Protein AF-A0A7I7RUS3-F1 (afdb_monomer_lite)

Radius of gyration: 16.84 Å; chains: 1; bounding box: 44×31×39 Å

Structure (mmCIF, N/CA/C/O backbone):
data_AF-A0A7I7RUS3-F1
#
_entry.id   AF-A0A7I7RUS3-F1
#
loop_
_atom_site.group_PDB
_atom_site.id
_atom_site.type_symbol
_atom_site.label_atom_id
_atom_site.label_alt_id
_atom_site.label_comp_id
_atom_site.label_asym_id
_atom_site.label_entity_id
_atom_site.label_seq_id
_atom_site.pdbx_PDB_ins_code
_atom_site.Cartn_x
_atom_site.Cartn_y
_atom_site.Cartn_z
_atom_site.occupancy
_atom_site.B_iso_or_equiv
_atom_site.auth_seq_id
_atom_site.auth_comp_id
_atom_site.auth_asym_id
_atom_site.auth_atom_id
_atom_site.pdbx_PDB_model_num
ATOM 1 N N . MET A 1 1 ? -4.519 19.516 -4.889 1.00 37.22 1 MET A N 1
ATOM 2 C CA . MET A 1 1 ? -3.553 19.343 -5.999 1.00 37.22 1 MET A CA 1
ATOM 3 C C . MET A 1 1 ? -2.201 19.867 -5.523 1.00 37.22 1 MET A C 1
ATOM 5 O O . MET A 1 1 ? -1.950 21.062 -5.598 1.00 37.22 1 MET A O 1
ATOM 9 N N . SER A 1 2 ? -1.383 19.010 -4.910 1.00 39.06 2 SER A N 1
ATOM 10 C CA . SER A 1 2 ? -0.150 19.427 -4.224 1.00 39.06 2 SER A CA 1
ATOM 11 C C . SER A 1 2 ? 1.055 19.307 -5.158 1.00 39.06 2 SER A C 1
ATOM 13 O O . SER A 1 2 ? 1.335 18.246 -5.709 1.00 39.06 2 SER A O 1
ATOM 15 N N . ALA A 1 3 ? 1.752 20.424 -5.361 1.00 41.00 3 ALA A N 1
ATOM 16 C CA . ALA A 1 3 ? 2.746 20.668 -6.407 1.00 41.00 3 ALA A CA 1
ATOM 17 C C . ALA A 1 3 ? 4.141 20.034 -6.178 1.00 41.00 3 ALA A C 1
ATOM 19 O O . ALA A 1 3 ? 5.138 20.565 -6.658 1.00 41.00 3 ALA A O 1
ATOM 20 N N . TRP A 1 4 ? 4.237 18.896 -5.484 1.00 49.00 4 TRP A N 1
ATOM 21 C CA . TRP A 1 4 ? 5.528 18.320 -5.065 1.00 49.00 4 TRP A CA 1
ATOM 22 C C . TRP A 1 4 ? 6.010 17.096 -5.863 1.00 49.00 4 TRP A C 1
ATOM 24 O O . TRP A 1 4 ? 7.143 16.665 -5.687 1.00 49.00 4 TRP A O 1
ATOM 34 N N . VAL A 1 5 ? 5.219 16.574 -6.807 1.00 49.84 5 VAL A N 1
ATOM 35 C CA . VAL A 1 5 ? 5.556 15.329 -7.538 1.00 49.84 5 VAL A CA 1
ATOM 36 C C . VAL A 1 5 ? 6.419 15.565 -8.800 1.00 49.84 5 VAL A C 1
ATOM 38 O O . VAL A 1 5 ? 6.873 14.624 -9.441 1.00 49.84 5 VAL A O 1
ATOM 41 N N . ARG A 1 6 ? 6.722 16.818 -9.177 1.00 49.22 6 ARG A N 1
ATOM 42 C CA . ARG A 1 6 ? 7.448 17.150 -10.429 1.00 49.22 6 ARG A CA 1
ATOM 43 C C . ARG A 1 6 ? 8.927 17.507 -10.257 1.00 49.22 6 ARG A C 1
ATOM 45 O O . ARG A 1 6 ? 9.421 18.404 -10.937 1.00 49.22 6 ARG A O 1
ATOM 52 N N . ARG A 1 7 ? 9.671 16.830 -9.381 1.00 46.12 7 ARG A N 1
ATOM 53 C CA . ARG A 1 7 ? 11.111 17.110 -9.263 1.00 46.12 7 ARG A CA 1
ATOM 54 C C . ARG A 1 7 ? 11.980 15.877 -9.090 1.00 46.12 7 ARG A C 1
ATOM 56 O O . ARG A 1 7 ? 12.743 15.830 -8.148 1.00 46.12 7 ARG A O 1
ATOM 63 N N . PHE A 1 8 ? 11.925 14.947 -10.044 1.00 42.69 8 PHE A N 1
ATOM 64 C CA . PHE A 1 8 ? 13.056 14.054 -10.343 1.00 42.69 8 PHE A CA 1
ATOM 65 C C . PHE A 1 8 ? 13.067 13.662 -11.829 1.00 42.69 8 PHE A C 1
ATOM 67 O O . PHE A 1 8 ? 12.879 12.509 -12.194 1.00 42.69 8 PHE A O 1
ATOM 74 N N . ALA A 1 9 ? 13.292 14.644 -12.703 1.00 47.53 9 ALA A N 1
ATOM 75 C CA . ALA A 1 9 ? 13.683 14.407 -14.091 1.00 47.53 9 ALA A CA 1
ATOM 76 C C . ALA A 1 9 ? 14.930 15.252 -14.397 1.00 47.53 9 ALA A C 1
ATOM 78 O O . ALA A 1 9 ? 14.796 16.429 -14.713 1.00 47.53 9 ALA A O 1
ATOM 79 N N . CYS A 1 10 ? 16.120 14.663 -14.187 1.00 37.56 10 CYS A N 1
ATOM 80 C CA . CYS A 1 10 ? 17.404 14.889 -14.885 1.00 37.56 10 CYS A CA 1
ATOM 81 C C . CYS A 1 10 ? 18.598 14.491 -13.984 1.00 37.56 10 CYS A C 1
ATOM 83 O O . CYS A 1 10 ? 18.940 15.223 -13.059 1.00 37.56 10 CYS A O 1
ATOM 85 N N . ALA A 1 11 ? 19.210 13.327 -14.246 1.00 43.31 11 ALA A N 1
ATOM 86 C CA . ALA A 1 11 ? 20.654 13.052 -14.120 1.00 43.31 11 ALA A CA 1
ATOM 87 C C . ALA A 1 11 ? 20.932 11.581 -14.519 1.00 43.31 11 ALA A C 1
ATOM 89 O O . ALA A 1 11 ? 20.397 10.684 -13.880 1.00 43.31 11 ALA A O 1
ATOM 90 N N . PRO A 1 12 ? 21.795 11.260 -15.498 1.00 50.47 12 PRO A N 1
ATOM 91 C CA . PRO A 1 12 ? 22.041 9.868 -15.910 1.00 50.47 12 PRO A CA 1
ATOM 92 C C . PRO A 1 12 ? 22.814 9.019 -14.876 1.00 50.47 12 PRO A C 1
ATOM 94 O O . PRO A 1 12 ? 23.074 7.844 -15.111 1.00 50.47 12 PRO A O 1
ATOM 97 N N . LEU A 1 13 ? 23.200 9.599 -13.734 1.00 44.59 13 LEU A N 1
ATOM 98 C CA . LEU A 1 13 ? 24.092 8.977 -12.750 1.00 44.59 13 LEU A CA 1
ATOM 99 C C . LEU A 1 13 ? 23.364 8.128 -11.691 1.00 44.59 13 LEU A C 1
ATOM 101 O O . LEU A 1 13 ? 23.983 7.256 -11.090 1.00 44.59 13 LEU A O 1
ATOM 105 N N . HIS A 1 14 ? 22.060 8.333 -11.464 1.00 52.56 14 HIS A N 1
ATOM 106 C CA . HIS A 1 14 ? 21.310 7.585 -10.440 1.00 52.56 14 HIS A CA 1
ATOM 107 C C . HIS A 1 14 ? 20.724 6.259 -10.942 1.00 52.56 14 HIS A C 1
ATOM 109 O O . HIS A 1 14 ? 20.494 5.356 -10.140 1.00 52.56 14 HIS A O 1
ATOM 115 N N . ALA A 1 15 ? 20.526 6.105 -12.255 1.00 51.19 15 ALA A N 1
ATOM 116 C CA . ALA A 1 15 ? 19.972 4.882 -12.840 1.00 51.19 15 ALA A CA 1
ATOM 117 C C . ALA A 1 15 ? 20.874 3.647 -12.622 1.00 51.19 15 ALA A C 1
ATOM 119 O O . ALA A 1 15 ? 20.375 2.530 -12.566 1.00 51.19 15 ALA A O 1
ATOM 120 N N . TRP A 1 16 ? 22.184 3.850 -12.431 1.00 54.38 16 TRP A N 1
ATOM 121 C CA . TRP A 1 16 ? 23.151 2.788 -12.120 1.00 54.38 16 TRP A CA 1
ATOM 122 C C . TRP A 1 16 ? 23.235 2.422 -10.625 1.00 54.38 16 TRP A C 1
ATOM 124 O O . TRP A 1 16 ? 23.846 1.412 -10.287 1.00 54.38 16 TRP A O 1
ATOM 134 N N . LEU A 1 17 ? 22.639 3.217 -9.726 1.00 67.62 17 LEU A N 1
ATOM 135 C CA . LEU A 1 17 ? 22.756 3.056 -8.26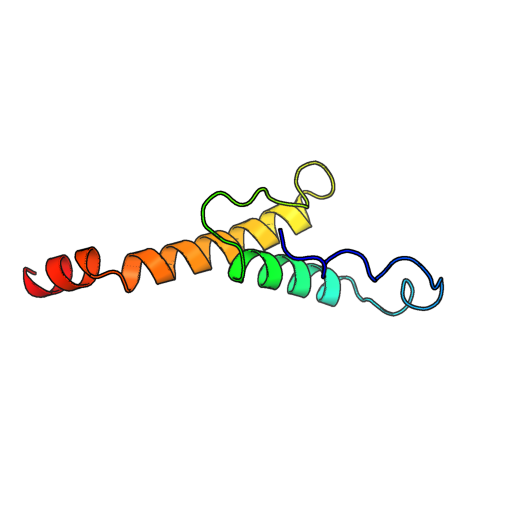5 1.00 67.62 17 LEU A CA 1
ATOM 136 C C . LEU A 1 17 ? 21.504 2.468 -7.599 1.00 67.62 17 LEU A C 1
ATOM 138 O O . LEU A 1 17 ? 21.579 1.985 -6.467 1.00 67.62 17 LEU A O 1
ATOM 142 N N . VAL A 1 18 ? 20.349 2.498 -8.267 1.00 74.38 18 VAL A N 1
ATOM 143 C CA . VAL A 1 18 ? 19.110 1.952 -7.703 1.00 74.38 18 VAL A CA 1
ATOM 144 C C . VAL A 1 18 ? 19.026 0.461 -8.014 1.00 74.38 18 VAL A C 1
ATOM 146 O O . VAL A 1 18 ? 18.656 0.035 -9.102 1.00 74.38 18 VAL A O 1
ATOM 149 N N . SER A 1 19 ? 19.369 -0.358 -7.024 1.00 90.75 19 SER A N 1
ATOM 150 C CA . SER A 1 19 ? 19.203 -1.809 -7.104 1.00 90.75 19 SER A CA 1
ATOM 151 C C . SER A 1 19 ? 17.733 -2.199 -7.293 1.00 90.75 19 SER A C 1
ATOM 153 O O . SER A 1 19 ? 16.840 -1.588 -6.708 1.00 90.75 19 SER A O 1
ATOM 155 N N . ARG A 1 20 ? 17.465 -3.324 -7.970 1.00 90.81 20 ARG A N 1
ATOM 156 C CA . ARG A 1 20 ? 16.103 -3.895 -8.117 1.00 90.81 20 ARG A CA 1
ATOM 157 C C . ARG A 1 20 ? 15.368 -4.066 -6.786 1.00 90.81 20 ARG A C 1
ATOM 159 O O . ARG A 1 20 ? 14.166 -3.850 -6.690 1.00 90.81 20 ARG A O 1
ATOM 166 N N . ARG A 1 21 ? 16.104 -4.402 -5.723 1.00 94.81 21 ARG A N 1
ATOM 167 C CA . ARG A 1 21 ? 15.562 -4.475 -4.359 1.00 94.81 21 ARG A CA 1
ATOM 168 C C . ARG A 1 21 ? 15.026 -3.124 -3.873 1.00 94.81 21 ARG A C 1
ATOM 170 O O . ARG A 1 21 ? 13.999 -3.102 -3.197 1.00 94.81 21 ARG A O 1
ATOM 177 N N . ALA A 1 22 ? 15.703 -2.024 -4.199 1.00 95.44 22 ALA A N 1
ATOM 178 C CA . ALA A 1 22 ? 15.266 -0.681 -3.839 1.00 95.44 22 ALA A CA 1
ATOM 179 C C . ALA A 1 22 ? 13.982 -0.306 -4.595 1.00 95.44 22 ALA A C 1
ATOM 181 O O . ALA A 1 22 ? 13.038 0.141 -3.954 1.00 95.44 22 ALA A O 1
ATOM 182 N N . GLU A 1 23 ? 13.887 -0.603 -5.898 1.00 94.81 23 GLU A N 1
ATOM 183 C CA . GLU A 1 23 ? 12.649 -0.414 -6.681 1.00 94.81 23 GLU A CA 1
ATOM 184 C C . GLU A 1 23 ? 11.465 -1.185 -6.079 1.00 94.81 23 GLU A C 1
ATOM 186 O O . GLU A 1 23 ? 10.369 -0.650 -5.927 1.00 94.81 23 GLU A O 1
ATOM 191 N N . TYR A 1 24 ? 11.686 -2.443 -5.689 1.00 96.94 24 TYR A N 1
ATOM 192 C CA . TYR A 1 24 ? 10.642 -3.294 -5.111 1.00 96.94 24 TYR A CA 1
ATOM 193 C C . TYR A 1 24 ? 10.197 -2.806 -3.733 1.00 96.94 24 TYR A C 1
ATOM 195 O O . TYR A 1 24 ? 9.004 -2.786 -3.429 1.00 96.94 24 TYR A O 1
ATOM 203 N N . THR A 1 25 ? 11.161 -2.391 -2.909 1.00 97.75 25 THR A N 1
ATOM 204 C CA . THR A 1 25 ? 10.887 -1.802 -1.593 1.00 97.75 25 THR A CA 1
ATOM 205 C C . THR A 1 25 ? 10.093 -0.513 -1.745 1.00 97.75 25 THR A C 1
ATOM 207 O O . THR A 1 25 ? 9.131 -0.301 -1.012 1.00 97.75 25 THR A O 1
ATOM 210 N N . TYR A 1 26 ? 10.459 0.313 -2.726 1.00 97.69 26 TYR A N 1
ATOM 211 C CA . TYR A 1 26 ? 9.775 1.562 -3.012 1.00 97.69 26 TYR A CA 1
ATOM 212 C C . TYR A 1 26 ? 8.330 1.331 -3.460 1.00 97.69 26 TYR A C 1
ATOM 214 O O . TYR A 1 26 ? 7.427 1.916 -2.876 1.00 97.69 26 TYR A O 1
ATOM 222 N N . ALA A 1 27 ? 8.086 0.418 -4.407 1.00 98.06 27 ALA A N 1
ATOM 223 C CA . ALA A 1 27 ? 6.729 0.108 -4.859 1.00 98.06 27 ALA A CA 1
ATOM 224 C C . ALA A 1 27 ? 5.832 -0.391 -3.714 1.00 98.06 27 ALA A C 1
ATOM 226 O O . ALA A 1 27 ? 4.694 0.056 -3.581 1.00 98.06 27 ALA A O 1
ATOM 227 N N . LEU A 1 28 ? 6.355 -1.271 -2.851 1.00 98.31 28 LEU A N 1
ATOM 228 C CA . LEU A 1 28 ? 5.642 -1.739 -1.659 1.00 98.31 28 LEU A CA 1
ATOM 229 C C . LEU A 1 28 ? 5.325 -0.590 -0.691 1.00 98.31 28 LEU A C 1
ATOM 231 O O . LEU A 1 28 ? 4.219 -0.516 -0.155 1.00 98.31 28 LEU A O 1
ATOM 235 N N . TYR A 1 29 ? 6.300 0.288 -0.455 1.00 98.38 29 TYR A N 1
ATOM 236 C CA . TYR A 1 29 ? 6.151 1.437 0.432 1.00 98.38 29 TYR A CA 1
ATOM 237 C C . TYR A 1 29 ? 5.131 2.445 -0.105 1.00 98.38 29 TYR A C 1
ATOM 239 O O . TYR A 1 29 ? 4.233 2.835 0.639 1.00 98.38 29 TYR A O 1
ATOM 247 N N . GLU A 1 30 ? 5.196 2.798 -1.390 1.00 98.06 30 GLU A N 1
ATOM 248 C CA . GLU A 1 30 ? 4.219 3.696 -2.015 1.00 98.06 30 GLU A CA 1
ATOM 249 C C . GLU A 1 30 ? 2.792 3.175 -1.885 1.00 98.06 30 GLU A C 1
ATOM 251 O O . GLU A 1 30 ? 1.902 3.933 -1.510 1.00 98.06 30 GLU A O 1
ATOM 256 N N . GLY A 1 31 ? 2.574 1.876 -2.106 1.00 98.31 31 GLY A N 1
ATOM 257 C CA . GLY A 1 31 ? 1.257 1.278 -1.902 1.00 98.31 31 GLY A CA 1
ATOM 258 C C . GLY A 1 31 ? 0.749 1.450 -0.470 1.00 98.31 31 GLY A C 1
ATOM 259 O O . GLY A 1 31 ? -0.424 1.730 -0.256 1.00 98.31 31 GLY A O 1
ATOM 260 N N . SER A 1 32 ? 1.631 1.333 0.527 1.00 98.19 32 SER A N 1
ATOM 261 C CA . SER A 1 32 ? 1.250 1.510 1.935 1.00 98.19 32 SER A CA 1
ATOM 262 C C . SER A 1 32 ? 0.920 2.955 2.327 1.00 98.19 32 SER A C 1
ATOM 264 O O . SER A 1 32 ? 0.252 3.164 3.340 1.00 98.19 32 SER A O 1
ATOM 266 N N . LEU A 1 33 ? 1.374 3.932 1.537 1.00 98.00 33 LEU A N 1
ATOM 267 C CA . LEU A 1 33 ? 1.098 5.356 1.735 1.00 98.00 33 LEU A CA 1
ATOM 268 C C . LEU A 1 33 ? -0.106 5.872 0.940 1.00 98.00 33 LEU A C 1
ATOM 270 O O . LEU A 1 33 ? -0.557 6.984 1.203 1.00 98.00 33 LEU A O 1
ATOM 274 N N . ALA A 1 34 ? -0.597 5.102 -0.027 1.00 97.81 34 ALA A N 1
ATOM 275 C CA . ALA A 1 34 ? -1.690 5.510 -0.895 1.00 97.81 34 ALA A CA 1
ATOM 276 C C . ALA A 1 34 ? -3.016 5.711 -0.136 1.00 97.81 34 ALA A C 1
ATOM 278 O O . ALA A 1 34 ? -3.226 5.219 0.980 1.00 97.81 34 ALA A O 1
ATOM 279 N N . GLU A 1 35 ? -3.937 6.433 -0.765 1.00 96.25 35 GLU A N 1
ATOM 280 C CA . GLU A 1 35 ? -5.292 6.671 -0.282 1.00 96.25 35 GLU A CA 1
ATOM 281 C C . GLU A 1 35 ? -6.312 5.755 -0.980 1.00 96.25 35 GLU A C 1
ATOM 283 O O . GLU A 1 35 ? -6.114 5.355 -2.128 1.00 96.25 35 GLU A O 1
ATOM 288 N N . PRO A 1 36 ? -7.425 5.389 -0.312 1.00 95.81 36 PRO A N 1
ATOM 289 C CA . PRO A 1 36 ? -8.483 4.601 -0.924 1.00 95.81 36 PRO A CA 1
ATOM 290 C C . PRO A 1 36 ? -8.981 5.220 -2.234 1.00 95.81 36 PRO A C 1
ATOM 292 O O . PRO A 1 36 ? -9.490 6.337 -2.244 1.00 95.81 36 PRO A O 1
ATOM 295 N N . GLY A 1 37 ? -8.871 4.460 -3.320 1.00 95.94 37 GLY A N 1
ATOM 296 C CA . GLY A 1 37 ? -9.239 4.902 -4.666 1.00 95.94 37 GLY A CA 1
ATOM 297 C C . GLY A 1 37 ? -8.064 5.386 -5.518 1.00 95.94 37 GLY A C 1
ATOM 298 O O . GLY A 1 37 ? -8.261 5.601 -6.714 1.00 95.94 37 GLY A O 1
ATOM 299 N N . ASP A 1 38 ? -6.857 5.500 -4.957 1.00 97.69 38 ASP A N 1
ATOM 300 C CA . A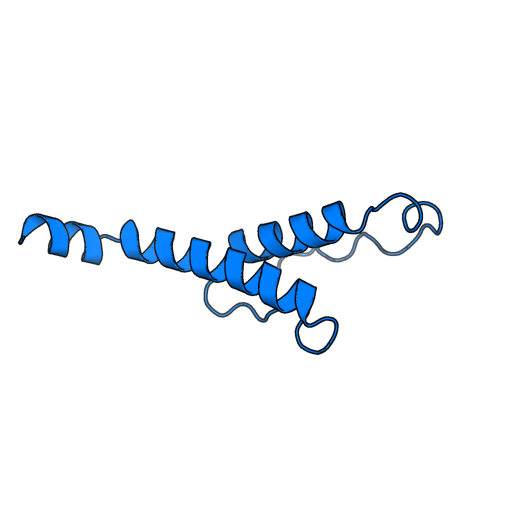SP A 1 38 ? -5.673 5.861 -5.734 1.00 97.69 38 ASP A CA 1
ATOM 301 C C . ASP A 1 38 ? -5.368 4.813 -6.820 1.00 97.69 38 ASP A C 1
ATOM 303 O O . ASP A 1 38 ? -5.384 3.603 -6.557 1.00 97.69 38 ASP A O 1
ATOM 307 N N . PRO A 1 39 ? -5.060 5.249 -8.056 1.00 97.06 39 PRO A N 1
ATOM 308 C CA . PRO A 1 39 ? -4.698 4.339 -9.130 1.00 97.06 39 PRO A CA 1
ATOM 309 C C . PRO A 1 39 ? -3.278 3.795 -8.936 1.00 97.06 39 PRO A C 1
ATOM 311 O O . PRO A 1 39 ? -2.353 4.531 -8.596 1.00 97.06 39 PRO A O 1
ATOM 314 N N . ASN A 1 40 ? -3.075 2.513 -9.249 1.00 96.94 40 ASN A N 1
ATOM 315 C CA . ASN A 1 40 ? -1.750 1.896 -9.206 1.00 96.94 40 ASN A CA 1
ATOM 316 C C . ASN A 1 40 ? -0.845 2.464 -10.325 1.00 96.94 40 ASN A C 1
ATOM 318 O O . ASN A 1 40 ? -1.105 2.198 -11.505 1.00 96.94 40 ASN A O 1
ATOM 322 N N . PRO A 1 41 ? 0.249 3.182 -10.000 1.00 96.56 41 PRO A N 1
ATOM 323 C CA . PRO A 1 41 ? 1.087 3.860 -10.994 1.00 96.56 41 PRO A CA 1
ATOM 324 C C . PRO A 1 41 ? 1.899 2.896 -11.875 1.00 96.56 41 PRO A C 1
ATOM 326 O O . PRO A 1 41 ? 2.420 3.296 -12.921 1.00 96.56 41 PRO A O 1
ATOM 329 N N . TYR A 1 42 ? 2.013 1.628 -11.471 1.00 96.50 42 TYR A N 1
ATOM 330 C CA . TYR A 1 42 ? 2.730 0.581 -12.200 1.00 96.50 42 TYR A CA 1
ATOM 331 C C . TYR A 1 42 ? 1.815 -0.281 -13.075 1.00 96.50 42 TYR A C 1
ATOM 333 O O . TYR A 1 42 ? 2.319 -1.134 -13.816 1.00 96.50 42 TYR A O 1
ATOM 341 N N . ALA A 1 43 ? 0.494 -0.070 -13.021 1.00 94.56 43 ALA A N 1
ATOM 342 C CA . ALA A 1 43 ? -0.462 -0.781 -13.861 1.00 94.56 43 ALA A CA 1
ATOM 343 C C . ALA A 1 43 ? -0.095 -0.619 -15.347 1.00 94.56 43 ALA A C 1
ATOM 345 O O . ALA A 1 43 ? 0.119 0.489 -15.838 1.00 94.56 43 ALA A O 1
ATOM 346 N N . GLY A 1 44 ? 0.054 -1.745 -16.049 1.00 94.12 44 GLY A N 1
ATOM 347 C CA . GLY A 1 44 ? 0.474 -1.775 -17.455 1.00 94.12 44 GLY A CA 1
ATOM 348 C C . GLY A 1 44 ? 1.956 -1.464 -17.720 1.00 94.12 44 GLY A C 1
ATOM 349 O O . GLY A 1 44 ? 2.395 -1.608 -18.855 1.00 94.12 44 GLY A O 1
ATOM 350 N N . ARG A 1 45 ? 2.748 -1.081 -16.705 1.00 94.06 45 ARG A N 1
ATOM 351 C CA . ARG A 1 45 ? 4.196 -0.812 -16.841 1.00 94.06 45 ARG A CA 1
ATOM 352 C C . ARG A 1 45 ? 5.060 -1.969 -16.350 1.00 94.06 45 ARG A C 1
ATOM 354 O O . ARG A 1 45 ? 6.074 -2.287 -16.959 1.00 94.06 45 ARG A O 1
ATOM 361 N N . SER A 1 46 ? 4.683 -2.582 -15.229 1.00 95.94 46 SER A N 1
ATOM 362 C CA . SER A 1 46 ? 5.400 -3.720 -14.648 1.00 95.94 46 SER A CA 1
ATOM 363 C C . SER A 1 46 ? 4.484 -4.501 -13.716 1.00 95.94 46 SER A C 1
ATOM 365 O O . SER A 1 46 ? 4.026 -3.967 -12.706 1.00 95.94 46 SER A O 1
ATOM 367 N N . LEU A 1 47 ? 4.254 -5.781 -14.027 1.00 97.25 47 LEU A N 1
ATOM 368 C CA . LEU A 1 47 ? 3.408 -6.655 -13.211 1.00 97.25 47 LEU A CA 1
ATOM 369 C C . LEU A 1 47 ? 3.953 -6.792 -11.783 1.00 97.25 47 LEU A C 1
ATOM 371 O O . LEU A 1 47 ? 3.211 -6.631 -10.819 1.00 97.25 47 LEU A O 1
ATOM 375 N N . THR A 1 48 ? 5.260 -7.024 -11.638 1.00 97.88 48 THR A N 1
ATOM 376 C CA . THR A 1 48 ? 5.897 -7.212 -10.328 1.00 97.88 48 THR A CA 1
ATOM 377 C C . THR A 1 48 ? 5.763 -5.975 -9.444 1.00 97.88 48 THR A C 1
ATOM 379 O O . THR A 1 48 ? 5.404 -6.093 -8.274 1.00 97.88 48 THR A O 1
ATOM 382 N N . LEU A 1 49 ? 6.016 -4.782 -9.993 1.00 97.88 49 LEU A N 1
ATOM 383 C CA . LEU A 1 49 ? 5.878 -3.537 -9.232 1.00 97.88 49 LEU A CA 1
ATOM 384 C C . LEU A 1 49 ? 4.410 -3.261 -8.892 1.00 97.88 49 LEU A C 1
ATOM 386 O O . LEU A 1 49 ? 4.114 -2.874 -7.765 1.00 97.88 49 LEU A O 1
ATOM 390 N N . ALA A 1 50 ? 3.490 -3.542 -9.820 1.00 98.38 50 ALA A N 1
ATOM 391 C CA . ALA A 1 50 ? 2.061 -3.400 -9.573 1.00 98.38 50 ALA A CA 1
ATOM 392 C C . ALA A 1 50 ? 1.581 -4.310 -8.431 1.00 98.38 50 ALA A C 1
ATOM 394 O O . ALA A 1 50 ? 0.854 -3.841 -7.558 1.00 98.38 50 ALA A O 1
ATOM 395 N N . MET A 1 51 ? 2.027 -5.569 -8.382 1.00 98.50 51 MET A N 1
ATOM 396 C CA . MET A 1 51 ? 1.690 -6.502 -7.299 1.00 98.50 51 MET A CA 1
ATOM 397 C C . MET A 1 51 ? 2.274 -6.072 -5.949 1.00 98.50 51 MET A C 1
ATOM 399 O O . MET A 1 51 ? 1.606 -6.188 -4.922 1.00 98.50 51 MET A O 1
ATOM 403 N N . LEU A 1 52 ? 3.509 -5.563 -5.930 1.00 98.62 52 LEU A N 1
ATOM 404 C CA . LEU A 1 52 ? 4.129 -5.060 -4.702 1.00 98.62 52 LEU A CA 1
ATOM 405 C C . LEU A 1 52 ? 3.397 -3.831 -4.165 1.00 98.62 52 LEU A C 1
ATOM 407 O O . LEU A 1 52 ? 3.099 -3.780 -2.973 1.00 98.62 52 LEU A O 1
ATOM 411 N N . TRP A 1 53 ? 3.048 -2.895 -5.046 1.00 98.62 53 TRP A N 1
ATOM 412 C CA . TRP A 1 53 ? 2.223 -1.745 -4.694 1.00 98.62 53 TRP A CA 1
ATOM 413 C C . TRP A 1 53 ? 0.861 -2.181 -4.148 1.00 98.62 53 TRP A C 1
ATOM 415 O O . TRP A 1 53 ? 0.479 -1.765 -3.056 1.00 98.62 53 TRP A O 1
ATOM 425 N N . MET A 1 54 ? 0.175 -3.110 -4.824 1.00 98.44 54 MET A N 1
ATOM 426 C CA . MET A 1 54 ? -1.111 -3.646 -4.355 1.00 98.44 54 MET A CA 1
ATOM 427 C C . MET A 1 54 ? -1.007 -4.260 -2.961 1.00 98.44 54 MET A C 1
ATOM 429 O O . MET A 1 54 ? -1.856 -4.011 -2.112 1.00 98.44 54 MET A O 1
ATOM 433 N N . ARG A 1 55 ? 0.068 -4.998 -2.679 1.00 98.50 55 ARG A N 1
ATOM 434 C CA . ARG A 1 55 ? 0.287 -5.587 -1.355 1.00 98.50 55 ARG A CA 1
ATOM 435 C C . ARG A 1 55 ? 0.471 -4.530 -0.261 1.00 98.50 55 ARG A C 1
ATOM 437 O O . ARG A 1 55 ? 0.018 -4.728 0.866 1.00 98.50 55 ARG A O 1
ATOM 444 N N . GLY A 1 56 ? 1.138 -3.419 -0.574 1.00 98.38 56 GLY A N 1
ATOM 445 C CA . GLY A 1 56 ? 1.234 -2.265 0.324 1.00 98.38 56 GLY A CA 1
ATOM 446 C C . GLY A 1 56 ? -0.134 -1.628 0.572 1.00 98.38 56 GLY A C 1
ATOM 447 O O . GLY A 1 56 ? -0.507 -1.393 1.722 1.00 98.38 56 GLY A O 1
ATOM 448 N N . TYR A 1 57 ? -0.899 -1.436 -0.500 1.00 98.56 57 TYR A N 1
ATOM 449 C CA . TYR A 1 57 ? -2.236 -0.846 -0.483 1.00 98.56 57 TYR A CA 1
ATOM 450 C C . TYR A 1 57 ? -3.241 -1.681 0.320 1.00 98.56 57 TYR A C 1
ATOM 452 O O . TYR A 1 57 ? -3.929 -1.160 1.194 1.00 98.56 57 TYR A O 1
ATOM 460 N N . GLU A 1 58 ? -3.270 -2.998 0.121 1.00 98.25 58 GLU A N 1
ATOM 461 C CA . GLU A 1 58 ? -4.101 -3.924 0.900 1.00 98.25 58 GLU A CA 1
ATOM 462 C C . GLU A 1 58 ? -3.753 -3.894 2.389 1.00 98.25 58 GLU A C 1
ATOM 464 O O . GLU A 1 58 ? -4.646 -3.890 3.240 1.00 98.25 58 GLU A O 1
ATOM 469 N N . ARG A 1 59 ? -2.456 -3.835 2.724 1.00 97.94 59 ARG A N 1
ATOM 470 C CA . ARG A 1 59 ? -2.017 -3.689 4.116 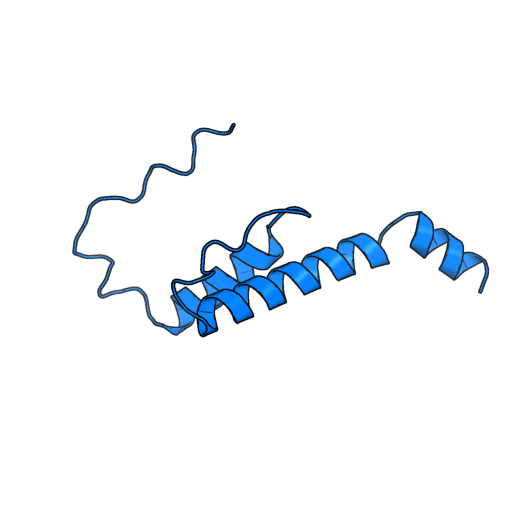1.00 97.94 59 ARG A CA 1
ATOM 471 C C . ARG A 1 59 ? -2.550 -2.391 4.720 1.00 97.94 59 ARG A C 1
ATOM 473 O O . ARG A 1 59 ? -3.034 -2.415 5.849 1.00 97.94 59 ARG A O 1
ATOM 480 N N . MET A 1 60 ? -2.470 -1.286 3.983 1.00 97.12 60 MET A N 1
ATOM 481 C CA . MET A 1 60 ? -3.004 0.007 4.411 1.00 97.12 60 MET A CA 1
ATOM 482 C C . MET A 1 60 ? -4.523 -0.055 4.621 1.00 97.12 60 MET A C 1
ATOM 484 O O . MET A 1 60 ? -5.002 0.324 5.694 1.00 97.12 60 MET A O 1
ATOM 488 N N . LEU A 1 61 ? -5.277 -0.606 3.663 1.00 97.00 61 LEU A N 1
ATOM 489 C CA . LEU A 1 61 ? -6.729 -0.768 3.780 1.00 97.00 61 LEU A CA 1
ATOM 490 C C . LEU A 1 61 ? -7.108 -1.600 5.001 1.00 97.00 61 LEU A C 1
ATOM 492 O O . LEU A 1 61 ? -7.987 -1.207 5.767 1.00 97.00 61 LEU A O 1
ATOM 496 N N . ARG A 1 62 ? -6.415 -2.722 5.211 1.00 96.25 62 ARG A N 1
ATOM 497 C CA . ARG A 1 62 ? -6.643 -3.595 6.360 1.00 96.25 62 ARG A CA 1
ATOM 498 C C . ARG A 1 62 ? -6.474 -2.846 7.673 1.00 96.25 62 ARG A C 1
ATOM 500 O O . ARG A 1 62 ? -7.362 -2.921 8.510 1.00 96.25 62 ARG A O 1
ATOM 507 N N . VAL A 1 63 ? -5.384 -2.090 7.831 1.00 95.50 63 VAL A N 1
ATOM 508 C CA . VAL A 1 63 ? -5.164 -1.280 9.038 1.00 95.50 63 VAL A CA 1
ATOM 509 C C . VAL A 1 63 ? -6.313 -0.295 9.234 1.00 95.50 63 VAL A C 1
ATOM 511 O O . VAL A 1 63 ? -6.891 -0.273 10.314 1.00 95.50 63 VAL A O 1
ATOM 514 N N . ARG A 1 64 ? -6.706 0.460 8.198 1.00 93.31 64 ARG A N 1
ATOM 515 C CA . ARG A 1 64 ? -7.807 1.436 8.308 1.00 93.31 64 ARG A CA 1
ATOM 516 C C . ARG A 1 64 ? -9.132 0.789 8.717 1.00 93.31 64 ARG A C 1
ATOM 518 O O . ARG A 1 64 ? -9.843 1.350 9.549 1.00 93.31 64 ARG A O 1
ATOM 525 N N . ILE A 1 65 ? -9.451 -0.377 8.155 1.00 94.06 65 ILE A N 1
ATOM 526 C CA . ILE A 1 65 ? -10.648 -1.150 8.513 1.00 94.06 65 ILE A CA 1
ATOM 527 C C . ILE A 1 65 ? -10.547 -1.624 9.968 1.00 94.06 65 ILE A C 1
ATOM 529 O O . ILE A 1 65 ? -11.459 -1.386 10.759 1.00 94.06 65 ILE A O 1
ATOM 533 N N . ASP A 1 66 ? -9.419 -2.232 10.341 1.00 95.06 66 ASP A N 1
ATOM 534 C CA . ASP A 1 66 ? -9.209 -2.855 11.650 1.00 95.06 66 ASP A CA 1
ATOM 535 C C . ASP A 1 66 ? -9.148 -1.849 12.808 1.00 95.06 66 ASP A C 1
ATOM 537 O O . ASP A 1 66 ? -9.463 -2.209 13.950 1.00 95.06 66 ASP A O 1
ATOM 541 N N . THR A 1 67 ? -8.735 -0.608 12.538 1.00 92.81 67 THR A N 1
ATOM 542 C CA . THR A 1 67 ? -8.659 0.475 13.530 1.00 92.81 67 THR A CA 1
ATOM 543 C C . THR A 1 67 ? -9.894 1.373 13.546 1.00 92.81 67 THR A C 1
ATOM 545 O O . THR A 1 67 ? -9.987 2.251 14.402 1.00 92.81 67 THR A O 1
ATOM 548 N N . GLY A 1 68 ? -10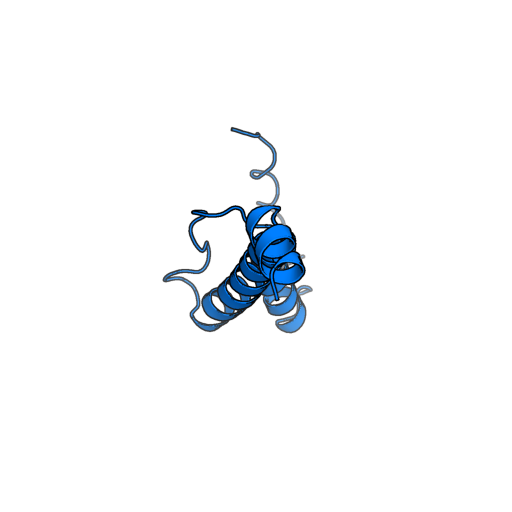.832 1.192 12.613 1.00 90.62 68 GLY A N 1
ATOM 549 C CA . GLY A 1 68 ? -12.013 2.042 12.491 1.00 90.62 68 GLY A CA 1
ATOM 550 C C . GLY A 1 68 ? -13.001 1.885 13.659 1.00 90.62 68 GLY A C 1
ATOM 551 O O . GLY A 1 68 ? -13.087 0.810 14.261 1.00 90.62 68 GLY A O 1
ATOM 552 N N . PRO A 1 69 ? -13.817 2.917 13.953 1.00 91.69 69 PRO A N 1
ATOM 553 C CA . PRO A 1 69 ? -14.791 2.881 15.050 1.00 91.69 69 PRO A CA 1
ATOM 554 C C . PRO A 1 69 ? -15.840 1.776 14.869 1.00 91.69 69 PRO A C 1
ATOM 556 O O . PRO A 1 69 ? -16.282 1.174 15.843 1.00 91.69 69 PRO A O 1
ATOM 559 N N . ALA A 1 70 ? -16.200 1.458 13.620 1.00 89.75 70 ALA A N 1
ATOM 560 C CA . ALA A 1 70 ? -17.094 0.345 13.310 1.00 89.75 70 ALA A CA 1
ATOM 561 C C . ALA A 1 70 ? -16.506 -1.003 13.758 1.00 89.75 70 ALA A C 1
ATOM 563 O O . ALA A 1 70 ? -17.208 -1.810 14.366 1.00 89.75 70 ALA A O 1
ATOM 564 N N . MET A 1 71 ? -15.210 -1.234 13.516 1.00 93.81 71 MET A N 1
ATOM 565 C CA . MET A 1 71 ? -14.559 -2.475 13.928 1.00 93.81 71 MET A CA 1
ATOM 566 C C . MET A 1 71 ? -14.333 -2.535 15.437 1.00 93.81 71 MET A C 1
ATOM 568 O O . MET A 1 71 ? -14.495 -3.596 16.038 1.00 93.81 71 MET A O 1
ATOM 572 N N . GLN A 1 72 ? -14.016 -1.401 16.066 1.00 92.00 72 GLN A N 1
ATOM 573 C CA . GLN A 1 72 ? -13.949 -1.305 17.524 1.00 92.00 72 GLN A CA 1
ATOM 574 C C . GLN A 1 72 ? -15.289 -1.677 18.171 1.00 92.00 72 GLN A C 1
ATOM 576 O O . GLN A 1 72 ? -15.301 -2.516 19.067 1.00 92.00 72 GLN A O 1
ATOM 581 N N . ARG A 1 73 ? -16.411 -1.136 17.673 1.00 93.94 73 ARG A N 1
ATOM 582 C CA . ARG A 1 73 ? -17.757 -1.481 18.158 1.00 93.94 73 ARG A CA 1
ATOM 583 C C . ARG A 1 73 ? -18.065 -2.968 17.985 1.00 93.94 73 ARG A C 1
ATOM 585 O O . ARG A 1 73 ? -18.436 -3.623 18.948 1.00 93.94 73 ARG A O 1
ATOM 592 N N . TYR A 1 74 ? -17.822 -3.520 16.797 1.00 93.00 74 TYR A N 1
ATOM 593 C CA . TYR A 1 74 ? -18.023 -4.951 16.544 1.00 93.00 74 TYR A CA 1
ATOM 594 C C . TYR A 1 74 ? -17.231 -5.848 17.511 1.00 93.00 74 TYR A C 1
ATOM 596 O O . TYR A 1 74 ? -17.734 -6.884 17.927 1.00 93.00 74 TYR A O 1
ATOM 604 N N . ARG A 1 75 ? -16.000 -5.465 17.882 1.00 92.44 75 ARG A N 1
ATOM 605 C CA . ARG A 1 75 ? -15.185 -6.218 18.852 1.00 92.44 75 ARG A CA 1
ATOM 606 C C . ARG A 1 75 ? -15.682 -6.090 20.295 1.00 92.44 75 ARG A C 1
ATOM 608 O O . ARG A 1 75 ? -15.388 -6.977 21.078 1.00 92.44 75 ARG A O 1
ATOM 615 N N . GLN A 1 76 ? -16.375 -5.007 20.651 1.00 94.31 76 GLN A N 1
ATOM 616 C CA . GLN A 1 76 ? -16.961 -4.820 21.988 1.00 94.31 76 GLN A CA 1
ATOM 617 C C . GLN A 1 76 ? -18.257 -5.617 22.180 1.00 94.31 76 GLN A C 1
ATOM 619 O O . GLN A 1 76 ? -18.602 -5.956 23.305 1.00 94.31 76 GLN A O 1
ATOM 624 N N . GLU A 1 77 ? -18.975 -5.895 21.093 1.00 93.50 77 GLU A N 1
ATOM 625 C CA . GLU A 1 77 ? -20.225 -6.669 21.090 1.00 93.50 77 GLU A CA 1
ATOM 626 C C . GLU A 1 77 ? -19.995 -8.189 20.942 1.00 93.50 77 GLU A C 1
ATOM 628 O O . GLU A 1 77 ? -20.954 -8.958 20.870 1.00 93.50 77 GLU A O 1
ATOM 633 N N . ARG A 1 78 ? -18.731 -8.622 20.864 1.00 74.12 78 ARG A N 1
ATOM 634 C CA . ARG A 1 78 ? -18.286 -10.018 20.750 1.00 74.12 78 ARG A CA 1
ATOM 635 C C . ARG A 1 78 ? -17.742 -10.521 22.077 1.00 74.12 78 ARG A C 1
ATOM 637 O O . ARG A 1 78 ? -18.000 -11.708 22.365 1.00 74.12 78 ARG A O 1
#

pLDDT: mean 84.75, std 20.48, r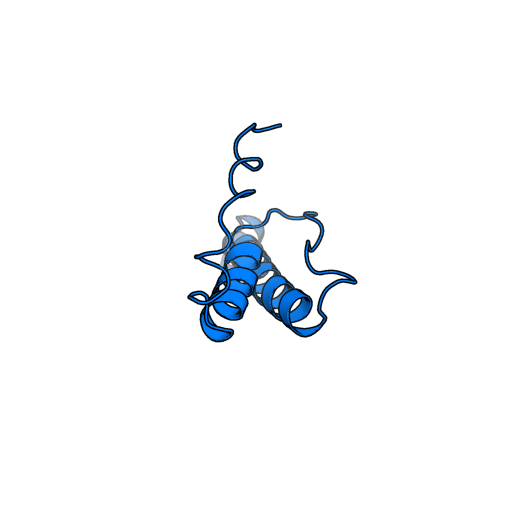ange [37.22, 98.62]

Foldseek 3Di:
DDPDPPPDPDDPPCVVVQDPVNLLVVLLCQLLVDDPPDDRPCVVPDPSSSVSSVNNVVVNVVVCVCPDPVNVVVVVVD

InterPro domains:
  IPR007040 Ribosome modulation factor [PF04957] (23-61)

Organism: NCBI:txid1286181

Sequence (78 aa):
MSAWVRRFACAPLHAWLVSRRAEYTYALYEGSLAEPGDPNPYAGRSLTLAMLWMRGYERMLRVRIDTGPAMQRYRQER

Secondary structure (DSSP, 8-state):
--TTS------TTSTTT--HHHHHHHHHHHHHHPPTT---TTTTT-HHHHHHHHHHHHHHHHHHHHHSHHHHHHHH--

=== Feature glossary ===
Key to the feature types in this record:

Secondary structure (8-state, DSSP). Secondary structure is the local, repeating backbone conformation. DSSP classifies it into eight states by reading the hydrogen-bond network: three helix types (H, G, I), two β types (E, B), two non-regular types (T, S), and unstructured coil (-).

Backbone torsions (φ/ψ). Backbone dihedral angles. Every residue except chain termini has a φ (preceding-C → N → Cα → C) and a ψ (N → Cα → C → next-N). They are reported in degrees following the IUPAC sign convention. Secondary structure is essentially a statement about which (φ, ψ) basin each residue occupies.

Predicted aligned error. Predicted Aligned Error (PAE) is an AlphaFold confidence matrix: entry (i, j) is the expected error in the position of residue j, in ångströms, when the prediction is superimposed on the true structure at residue i. Low PAE within a block of residues means that block is internally rigid and well-predicted; high PAE between two blocks means their relative placement is uncertain even if each block individually is confident.

B-factor. B-factor (Debye–Waller factor) reflects atomic displacement in the crystal lattice. It is an experimental observable (units Å²), not a prediction; low values mean the atom is pin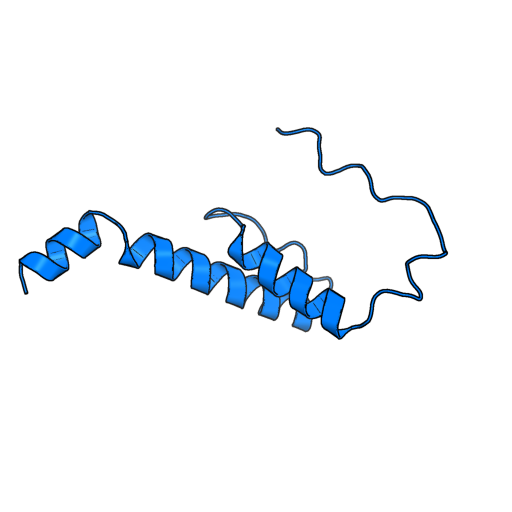ned down, high values mean it moves or is heterogeneous across the crystal.

Secondary structure (3-state, P-SEA). Three-state secondary structure (P-SEA) collapses the eight DSSP classes into helix (a), strand (b), and coil (c). P-SEA assigns these from Cα geometry alone — distances and angles — without requiring backbone oxygens, so it works on any Cα trace.

Sequence. Primary structure: the covalent order of the twenty standard amino acids along the backbone. Two proteins with the same sequence will (almost always) fold to the same structure; two with 30% identity often share a fold but not the details.

pLDDT. pLDDT is the predicted lDDT-Cα score: AlphaFold's confidence that the local environment of each residue (all inter-atomic distances within 15 Å) is correctly placed. It is a per-residue number between 0 and 100, with higher meaning more reliable.

InterPro / GO / CATH / organism. Functional annotations link the protein to curated databases. InterPro entries identify conserved domains and families by matching the sequence against member-database signatures (Pfam, PROSITE, CDD, …). Gene Ontology (GO) terms describe molecular function, biological process, and cellular component in a controlled vocabulary. CATH places the structure in a hierarchical fold classification (Class/Architecture/Topology/Homologous-superfamily). The organism is the source species.

Contact-map, Ramachandran, and PAE plots. Three diagnostic plots accompany the record. The Cα contact map visualizes the tertiary structure as a 2D adjacency matrix (8 Å cutoff, sequence-local contacts suppressed). The Ramachandran plot shows the distribution of backbone (φ, ψ) torsions, with points in the α and β basins reflecting secondary structure content. The PAE plot shows AlphaFold's inter-residue confidence as a color matrix.

mmCIF coordinates. The mmCIF table is the protein's shape written out atom by atom. For each backbone N, Cα, C, and carbonyl O, it records an (x, y, z) coordinate triple in Å plus the residue type, chain letter, and residue number.

Radius of gyration, Cα contacts, bounding box. Three whole-structure scalars: the radius of gyration (RMS distance of Cα from centroid, in Å), the count of Cα–Cα contacts (pairs closer than 8 Å and separated by more than four residues in sequence — i.e. tertiary, not local, contacts), and the bounding-box dimensions. Together they distinguish compact globular folds from extended fibres or disordered chains.

Foldseek 3Di. The Foldseek 3Di string encodes local tertiary geometry as a 20-letter alphabet — one character per residue — derived from the relative positions of nearby Cα atoms. Unlike the amino-acid sequence, 3Di is a direct function of the 3D structure, so two proteins with the same fold have similar 3Di strings even at low sequence identity.

Rendered structure images. Six rendered views show the 3D structure from the faces of a cube — i.e. along ±x, ±y, ±z. Rendering representation is drawn randomly per protein from cartoon (secondary-structure ribbons), sticks (backbone bonds), or molecular surface; coloring is either N→C rainbow (blue at the N-terminus through red at the C-terminus) or one color per chain.

Nearest PDB structures. The Foldseek neighbor list gives the closest experimentally determined structures in the PDB, ranked by structural alignment. TM-score near 1 means near-identical fold; near 0.3 means only rough topology match. This is how one finds what a novel AlphaFold prediction most resembles in the solved-structure universe.

Solvent-accessible surface area. SASA measures how much of the protein is reachable by solvent. It is computed by rolling a water-sized probe over the atomic surface and summing the exposed area (Å²). Per-residue SASA distinguishes core (buried, low SASA) from surface (exposed, high SASA) residues; total SASA is a whole-molecule size measure.